Protein AF-A0A1R3VD85-F1 (afdb_monomer)

Structure (mmCIF, N/CA/C/O backbone):
data_AF-A0A1R3VD85-F1
#
_entry.id   AF-A0A1R3VD85-F1
#
loop_
_atom_site.group_PDB
_atom_site.id
_atom_site.type_symbol
_atom_site.label_atom_id
_atom_site.label_alt_id
_atom_site.label_comp_id
_atom_site.label_asym_id
_atom_site.label_entity_id
_atom_site.label_seq_id
_atom_site.pdbx_PDB_ins_code
_atom_site.Cartn_x
_atom_site.Cartn_y
_atom_site.Cartn_z
_atom_site.occupancy
_atom_site.B_iso_or_equiv
_atom_site.auth_seq_id
_atom_site.auth_comp_id
_atom_s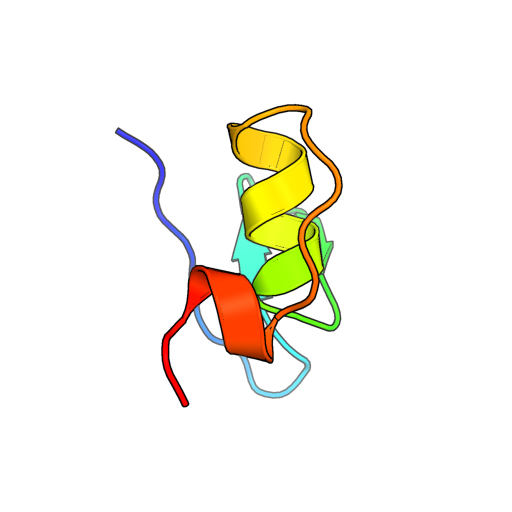ite.auth_asym_id
_atom_site.auth_atom_id
_atom_site.pdbx_PDB_model_num
ATOM 1 N N . MET A 1 1 ? -5.269 -7.958 10.615 1.00 75.31 1 MET A N 1
ATOM 2 C CA . MET A 1 1 ? -5.290 -8.334 9.185 1.00 75.31 1 MET A CA 1
ATOM 3 C C . MET A 1 1 ? -5.056 -7.073 8.372 1.00 75.31 1 MET A C 1
ATOM 5 O O . MET A 1 1 ? -5.666 -6.069 8.714 1.00 75.31 1 MET A O 1
ATOM 9 N N . HIS A 1 2 ? -4.160 -7.072 7.388 1.00 85.06 2 HIS A N 1
ATOM 10 C CA . HIS A 1 2 ? -4.009 -5.967 6.431 1.00 85.06 2 HIS A CA 1
ATOM 11 C C . HIS A 1 2 ? -4.115 -6.573 5.033 1.00 85.06 2 HIS A C 1
ATOM 13 O O . HIS A 1 2 ? -3.485 -7.599 4.778 1.00 85.06 2 HIS A O 1
ATOM 19 N N . ILE A 1 3 ? -4.949 -5.987 4.176 1.00 89.62 3 ILE A N 1
ATOM 20 C CA . ILE A 1 3 ? -5.199 -6.470 2.816 1.00 89.62 3 ILE A CA 1
ATOM 21 C C . ILE A 1 3 ? -4.591 -5.454 1.863 1.00 89.62 3 ILE A C 1
ATOM 23 O O . ILE A 1 3 ? -4.815 -4.253 2.006 1.00 89.62 3 ILE A O 1
ATOM 27 N N . VAL A 1 4 ? -3.792 -5.954 0.931 1.00 90.69 4 VAL A N 1
ATOM 28 C CA . VAL A 1 4 ? -3.139 -5.144 -0.090 1.00 90.69 4 VAL A CA 1
ATOM 29 C C . VAL A 1 4 ? -3.685 -5.604 -1.426 1.00 90.69 4 VAL A C 1
ATOM 31 O O . VAL A 1 4 ? -3.554 -6.778 -1.770 1.00 90.69 4 VAL A O 1
ATOM 34 N N . GLU A 1 5 ? -4.300 -4.693 -2.163 1.00 93.69 5 GLU A N 1
ATOM 35 C CA . GLU A 1 5 ? -4.777 -4.958 -3.515 1.00 93.69 5 GLU A CA 1
ATOM 36 C C . GLU A 1 5 ? -3.703 -4.542 -4.512 1.00 93.69 5 GLU A C 1
ATOM 38 O O . GLU A 1 5 ? -3.104 -3.472 -4.392 1.00 93.69 5 GLU A O 1
ATOM 43 N N . VAL A 1 6 ? -3.439 -5.402 -5.491 1.00 92.38 6 VAL A N 1
ATOM 44 C CA . VAL A 1 6 ? -2.534 -5.081 -6.594 1.00 92.38 6 VAL A CA 1
ATOM 45 C C . VAL A 1 6 ? -3.375 -4.499 -7.720 1.00 92.38 6 VAL A C 1
ATOM 47 O O . VAL A 1 6 ? -4.312 -5.143 -8.190 1.00 92.38 6 VAL A O 1
ATOM 50 N N . VAL A 1 7 ? -3.044 -3.282 -8.132 1.00 92.50 7 VAL A N 1
ATOM 51 C CA . VAL A 1 7 ? -3.678 -2.565 -9.241 1.00 92.50 7 VAL A CA 1
ATOM 52 C C . VAL A 1 7 ? -2.624 -2.236 -10.292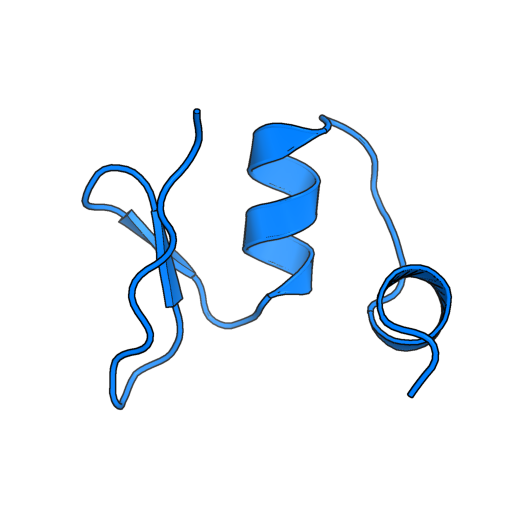 1.00 92.50 7 VAL A C 1
ATOM 54 O O . VAL A 1 7 ? -1.427 -2.313 -10.020 1.00 92.50 7 VAL A O 1
ATOM 57 N N . ASP A 1 8 ? -3.059 -1.846 -11.487 1.00 90.81 8 ASP A N 1
ATOM 58 C CA . ASP A 1 8 ? -2.147 -1.514 -12.593 1.00 90.81 8 ASP A CA 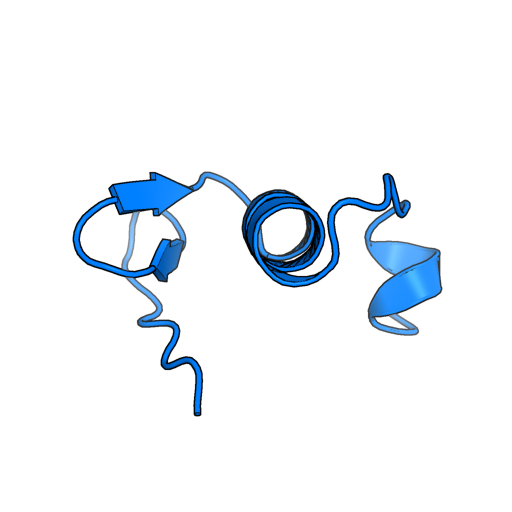1
ATOM 59 C C . ASP A 1 8 ? -1.142 -0.406 -12.208 1.00 90.81 8 ASP A C 1
ATOM 61 O O . ASP A 1 8 ? 0.039 -0.473 -12.533 1.00 90.81 8 ASP A O 1
ATOM 65 N N . ASP A 1 9 ? -1.596 0.557 -11.398 1.00 87.06 9 ASP A N 1
ATOM 66 C CA . ASP A 1 9 ? -0.810 1.708 -10.927 1.00 87.06 9 ASP A CA 1
ATOM 67 C C . ASP A 1 9 ? -0.066 1.460 -9.589 1.00 87.06 9 ASP A C 1
ATOM 69 O O . ASP A 1 9 ? 0.409 2.390 -8.933 1.00 87.06 9 ASP A O 1
ATOM 73 N N . GLY A 1 10 ? 0.027 0.203 -9.130 1.00 92.94 10 GLY A N 1
ATOM 74 C CA . GLY A 1 10 ? 0.776 -0.178 -7.927 1.00 92.94 10 GLY A CA 1
ATOM 75 C C . GLY A 1 10 ? -0.036 -0.965 -6.897 1.00 92.94 10 GLY A C 1
ATOM 76 O O . GLY A 1 10 ? -0.571 -2.032 -7.184 1.00 92.94 10 GLY A O 1
ATOM 77 N N . PHE A 1 11 ? -0.068 -0.483 -5.651 1.00 93.44 11 PHE A N 1
ATOM 78 C CA . PHE A 1 11 ? -0.614 -1.229 -4.511 1.00 93.44 11 PHE A CA 1
ATOM 79 C C . PHE A 1 11 ? -1.570 -0.381 -3.683 1.00 93.44 11 PHE A C 1
ATOM 81 O O . PHE A 1 11 ? -1.190 0.685 -3.208 1.00 93.44 11 PHE A O 1
ATOM 88 N N . VAL A 1 12 ? -2.783 -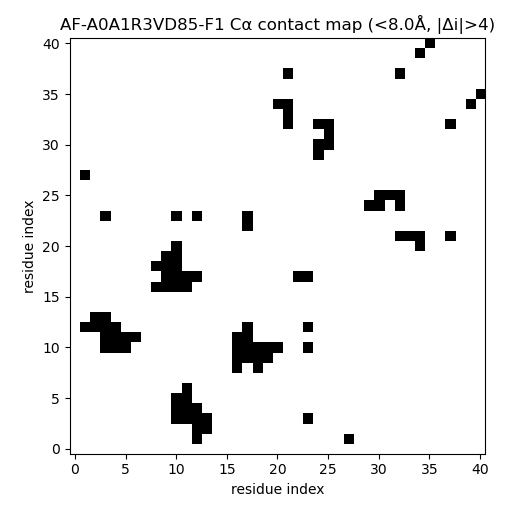0.864 -3.439 1.00 94.69 12 VAL A N 1
ATOM 89 C CA . VAL A 1 12 ? -3.768 -0.182 -2.597 1.00 94.69 12 VAL A CA 1
ATOM 90 C C . VAL A 1 12 ? -3.791 -0.814 -1.208 1.00 94.69 12 VAL A C 1
ATOM 92 O O . VAL A 1 12 ? -3.965 -2.021 -1.061 1.00 94.69 12 VAL A O 1
ATOM 95 N N . LEU A 1 13 ? -3.621 0.014 -0.179 1.00 93.44 13 LEU A N 1
ATOM 96 C CA . LEU A 1 13 ? -3.783 -0.347 1.231 1.00 93.44 13 LEU A CA 1
ATOM 97 C C . LEU A 1 13 ? -4.728 0.668 1.880 1.00 93.44 13 LEU A C 1
ATOM 99 O O . LEU A 1 13 ? -4.459 1.869 1.840 1.00 93.44 13 LEU A O 1
ATOM 103 N N . ASP A 1 14 ? -5.819 0.193 2.484 1.00 91.56 14 ASP A N 1
ATOM 104 C CA . ASP A 1 14 ? -6.834 1.026 3.152 1.00 91.56 14 ASP A CA 1
ATOM 105 C C . ASP A 1 14 ? -7.344 2.193 2.274 1.00 91.56 14 ASP A C 1
ATOM 107 O O . ASP A 1 14 ? -7.516 3.322 2.740 1.00 91.56 14 ASP A O 1
ATOM 111 N N . GLY A 1 15 ? -7.525 1.945 0.970 1.00 90.75 15 GLY A N 1
ATOM 112 C CA . GLY A 1 15 ? -7.970 2.952 -0.004 1.00 90.75 15 GLY A CA 1
ATOM 113 C C . GLY A 1 15 ? -6.900 3.963 -0.436 1.00 90.75 15 GLY A C 1
ATOM 114 O O . GLY A 1 15 ? -7.223 4.938 -1.112 1.00 90.75 15 GLY A O 1
ATOM 115 N N . LYS A 1 16 ? -5.630 3.763 -0.061 1.00 92.19 16 LYS A N 1
ATOM 116 C CA . LYS A 1 16 ? -4.495 4.587 -0.506 1.00 92.19 16 LYS A CA 1
ATOM 117 C C . LYS A 1 16 ? -3.603 3.814 -1.464 1.00 92.19 16 LYS A C 1
ATOM 119 O O . LYS A 1 16 ? -3.174 2.713 -1.130 1.00 92.19 16 LYS A O 1
ATOM 124 N N . THR A 1 17 ? -3.278 4.421 -2.601 1.00 93.56 17 THR A N 1
ATOM 125 C CA . THR A 1 17 ? -2.362 3.851 -3.597 1.00 93.56 17 THR A CA 1
ATOM 126 C C . THR A 1 17 ? -0.905 4.140 -3.238 1.00 93.56 17 THR A C 1
ATOM 128 O O . THR A 1 17 ? -0.542 5.248 -2.837 1.00 93.56 17 THR A O 1
ATOM 131 N N . TYR A 1 18 ? -0.059 3.131 -3.399 1.00 92.69 18 TYR A N 1
ATOM 132 C CA . TYR A 1 18 ? 1.369 3.132 -3.132 1.00 92.69 18 TYR A CA 1
ATOM 133 C C . TYR A 1 18 ? 2.109 2.610 -4.362 1.00 92.69 18 TYR A C 1
ATOM 135 O O . TYR A 1 18 ? 1.809 1.529 -4.859 1.00 92.69 18 TYR A O 1
ATOM 143 N N . GLY A 1 19 ? 3.151 3.323 -4.793 1.00 91.94 19 GLY A N 1
ATOM 144 C CA . GLY A 1 19 ? 3.959 2.921 -5.953 1.00 91.94 19 GLY A CA 1
ATOM 145 C C . GLY A 1 19 ? 4.892 1.725 -5.715 1.00 91.94 19 GLY A C 1
ATOM 146 O O . GLY A 1 19 ? 5.643 1.347 -6.605 1.00 91.94 19 GLY A O 1
ATOM 147 N N . SER A 1 20 ? 4.921 1.145 -4.508 1.00 90.12 20 SER A N 1
ATOM 148 C CA . SER A 1 20 ? 5.702 -0.068 -4.237 1.00 90.12 20 SER A CA 1
ATOM 149 C C . SER A 1 20 ? 5.207 -0.835 -3.012 1.00 90.12 20 SER A C 1
ATOM 151 O O . SER A 1 20 ? 4.753 -0.251 -2.024 1.00 90.12 20 SER A O 1
ATOM 153 N N . LEU A 1 21 ? 5.414 -2.152 -3.035 1.00 88.69 21 LEU A N 1
ATOM 154 C CA . LEU A 1 21 ? 5.199 -3.052 -1.900 1.00 88.69 21 LEU A CA 1
ATOM 155 C C . LEU A 1 21 ? 6.013 -2.653 -0.660 1.00 88.69 21 LEU A C 1
ATOM 157 O O . LEU A 1 21 ? 5.551 -2.823 0.464 1.00 88.69 21 LEU A O 1
ATOM 161 N N . SER A 1 22 ? 7.203 -2.072 -0.832 1.00 89.19 22 SER A N 1
ATOM 162 C CA . SER A 1 22 ? 8.012 -1.568 0.287 1.00 89.19 22 SER A CA 1
ATOM 163 C C . SER A 1 22 ? 7.385 -0.350 0.961 1.00 89.19 22 SER A C 1
ATOM 165 O O . SER A 1 22 ? 7.467 -0.219 2.182 1.00 89.19 22 SER A O 1
ATOM 167 N N . ALA A 1 23 ? 6.734 0.531 0.195 1.00 90.56 23 ALA A N 1
ATOM 168 C CA . ALA A 1 23 ? 6.008 1.668 0.752 1.00 90.56 23 ALA A CA 1
ATOM 169 C C . ALA A 1 23 ? 4.793 1.205 1.570 1.00 90.56 23 ALA A C 1
ATOM 171 O O . ALA A 1 23 ? 4.564 1.716 2.669 1.00 90.56 23 ALA A O 1
ATOM 172 N N . VAL A 1 24 ? 4.089 0.176 1.087 1.00 91.31 24 VAL A N 1
ATOM 173 C CA . VAL A 1 24 ? 3.042 -0.516 1.847 1.00 91.31 24 VAL A CA 1
ATOM 174 C C . VAL A 1 24 ? 3.635 -1.131 3.117 1.00 91.31 24 VAL A C 1
ATOM 176 O O . VAL A 1 24 ? 3.207 -0.785 4.211 1.00 91.31 24 VAL A O 1
ATOM 179 N N . ALA A 1 25 ? 4.682 -1.956 3.016 1.00 89.38 25 ALA A N 1
ATOM 180 C CA . ALA A 1 25 ? 5.316 -2.610 4.164 1.00 89.38 25 ALA A CA 1
ATOM 181 C C . ALA A 1 25 ? 5.767 -1.610 5.241 1.00 89.38 25 ALA A C 1
ATOM 183 O O . ALA A 1 25 ? 5.540 -1.834 6.431 1.00 89.38 25 ALA A O 1
ATOM 184 N N . ARG A 1 26 ? 6.330 -0.462 4.844 1.00 89.62 26 ARG A N 1
ATOM 185 C CA . ARG A 1 26 ? 6.673 0.637 5.758 1.00 89.62 26 ARG A CA 1
ATOM 186 C C . ARG A 1 26 ? 5.443 1.231 6.442 1.00 89.62 26 ARG A C 1
ATOM 188 O O . ARG A 1 26 ? 5.515 1.573 7.617 1.00 89.62 26 ARG A O 1
ATOM 195 N N . ARG A 1 27 ? 4.315 1.367 5.742 1.00 90.69 27 ARG A N 1
ATOM 196 C CA . ARG A 1 27 ? 3.065 1.880 6.321 1.00 90.69 27 ARG A CA 1
ATOM 197 C C . ARG A 1 27 ? 2.482 0.945 7.384 1.00 90.69 27 ARG A C 1
ATOM 199 O O . ARG A 1 27 ? 1.897 1.450 8.343 1.00 90.69 27 ARG A O 1
ATOM 206 N N . ILE A 1 28 ? 2.645 -0.367 7.203 1.00 88.88 28 ILE A N 1
ATOM 207 C CA . ILE A 1 28 ? 2.191 -1.410 8.136 1.00 88.88 28 ILE A CA 1
ATOM 208 C C . ILE A 1 28 ? 3.130 -1.512 9.341 1.00 88.88 28 ILE A C 1
ATOM 210 O O . ILE A 1 28 ? 2.689 -1.522 10.484 1.00 88.88 28 ILE A O 1
ATOM 214 N N . THR A 1 29 ? 4.434 -1.594 9.079 1.00 87.75 29 THR A N 1
ATOM 215 C CA . THR A 1 29 ? 5.444 -1.919 10.100 1.00 87.75 29 THR A CA 1
ATOM 216 C C . THR A 1 29 ? 6.053 -0.690 10.775 1.00 87.75 29 THR A C 1
ATOM 218 O O . THR A 1 29 ? 6.712 -0.825 11.800 1.00 87.75 29 THR A O 1
ATOM 221 N N . GLY A 1 30 ? 5.898 0.506 10.198 1.00 88.75 30 GLY A N 1
ATOM 222 C CA . GLY A 1 30 ? 6.564 1.737 10.643 1.00 88.75 30 GLY A CA 1
ATOM 223 C C . GLY A 1 30 ? 8.071 1.783 10.358 1.00 88.75 30 GLY A C 1
ATOM 224 O O . GLY A 1 30 ? 8.700 2.820 10.557 1.00 88.75 30 GLY A O 1
ATOM 225 N N . ALA A 1 31 ? 8.659 0.693 9.860 1.00 85.69 31 ALA A N 1
ATOM 226 C CA . ALA A 1 31 ? 10.090 0.564 9.630 1.00 85.69 31 ALA A CA 1
ATOM 227 C C . ALA A 1 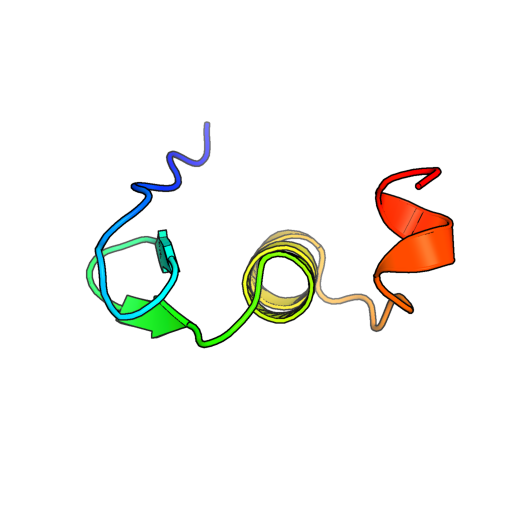31 ? 10.451 0.770 8.152 1.00 85.69 31 ALA A C 1
ATOM 229 O O . ALA A 1 31 ? 9.728 0.366 7.238 1.00 85.69 31 ALA A O 1
ATOM 230 N N . HIS A 1 32 ? 11.591 1.417 7.910 1.00 80.88 32 HIS A N 1
ATOM 231 C CA . HIS A 1 32 ? 12.111 1.616 6.563 1.00 80.88 32 HIS A CA 1
ATOM 232 C C . HIS A 1 32 ? 12.941 0.402 6.134 1.00 80.88 32 HIS A C 1
ATOM 234 O O . HIS A 1 32 ? 14.067 0.217 6.593 1.00 80.88 32 HIS A O 1
AT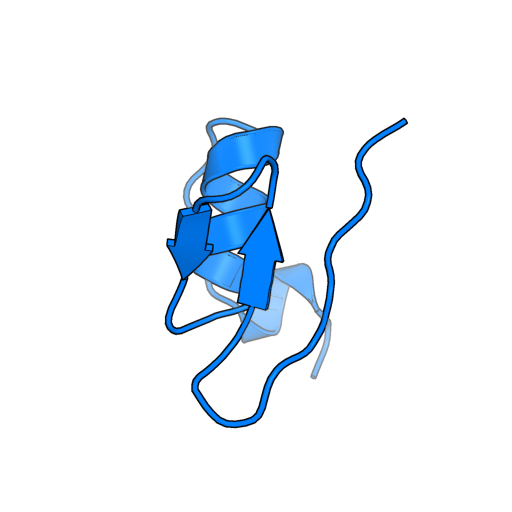OM 240 N N . TRP A 1 33 ? 12.397 -0.401 5.223 1.00 76.50 33 TRP A N 1
ATOM 241 C CA . TRP A 1 33 ? 13.089 -1.548 4.639 1.00 76.50 33 TRP A CA 1
ATOM 242 C C . TRP A 1 33 ? 13.416 -1.293 3.170 1.00 76.50 33 TRP A C 1
ATOM 244 O O . TRP A 1 33 ? 12.629 -0.691 2.441 1.00 76.50 33 TRP A O 1
ATOM 254 N N . SER A 1 34 ? 14.566 -1.792 2.715 1.00 73.38 34 SER A N 1
ATOM 255 C CA . SER A 1 34 ? 14.834 -1.907 1.278 1.00 73.38 34 SER A CA 1
ATOM 256 C C . SER A 1 34 ? 14.047 -3.098 0.740 1.00 73.38 34 SER A C 1
ATOM 258 O O . SER A 1 34 ? 14.136 -4.187 1.302 1.00 73.38 34 SER A O 1
ATOM 260 N N . GLY A 1 35 ? 13.277 -2.897 -0.333 1.00 75.38 35 GLY A N 1
ATOM 261 C CA . GLY A 1 35 ? 12.427 -3.936 -0.927 1.00 75.38 35 GLY A CA 1
ATOM 262 C C . GLY A 1 35 ? 13.105 -5.295 -1.105 1.00 75.38 35 GLY A C 1
ATOM 263 O O . GLY A 1 35 ? 12.569 -6.270 -0.586 1.00 75.38 35 GLY A O 1
ATOM 264 N N . PRO A 1 36 ? 14.312 -5.376 -1.695 1.00 76.25 36 PRO A N 1
ATOM 265 C CA . PRO A 1 36 ? 15.023 -6.648 -1.845 1.00 76.25 36 PRO A CA 1
ATOM 266 C C . PRO A 1 36 ? 15.287 -7.366 -0.513 1.00 76.25 36 PRO A C 1
ATOM 268 O O . PRO A 1 36 ? 15.130 -8.576 -0.417 1.00 76.25 36 PRO A O 1
ATOM 271 N N . ARG A 1 37 ? 15.612 -6.627 0.560 1.00 72.75 37 ARG A N 1
ATOM 272 C CA . ARG 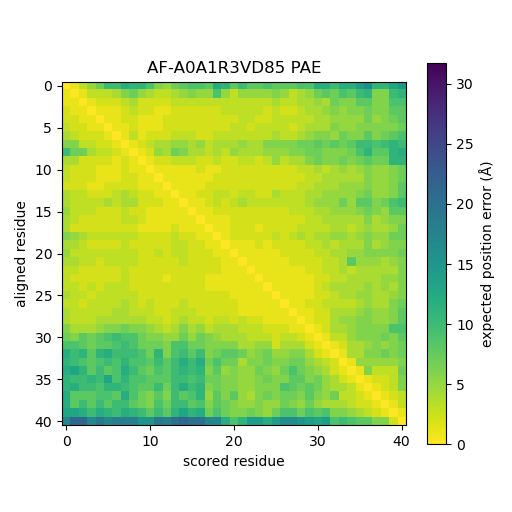A 1 37 ? 15.874 -7.217 1.886 1.00 72.75 37 ARG A CA 1
ATOM 273 C C . ARG A 1 37 ? 14.614 -7.715 2.589 1.00 72.75 37 ARG A C 1
ATOM 275 O O . ARG A 1 37 ? 14.710 -8.613 3.414 1.00 72.75 37 ARG A O 1
ATOM 282 N N . PHE A 1 38 ? 13.464 -7.109 2.307 1.00 71.12 38 PHE A N 1
ATOM 283 C CA . PHE A 1 38 ? 12.194 -7.480 2.934 1.00 71.12 38 PHE A CA 1
ATOM 284 C C . PHE A 1 38 ? 11.488 -8.614 2.185 1.00 71.12 38 PHE A C 1
ATOM 286 O O . PHE A 1 38 ? 10.902 -9.490 2.811 1.00 71.12 38 PHE A O 1
ATOM 293 N N . PHE A 1 39 ? 11.554 -8.600 0.852 1.00 75.44 39 PHE A N 1
ATOM 294 C CA . PHE A 1 39 ? 10.871 -9.571 -0.004 1.00 75.44 39 PHE A CA 1
ATOM 295 C C . PHE A 1 39 ? 11.768 -10.729 -0.460 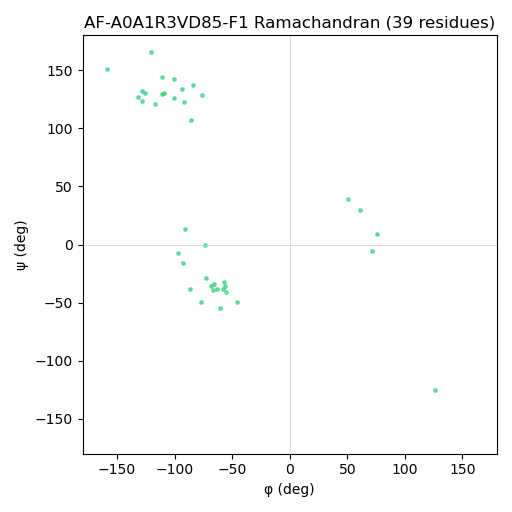1.00 75.4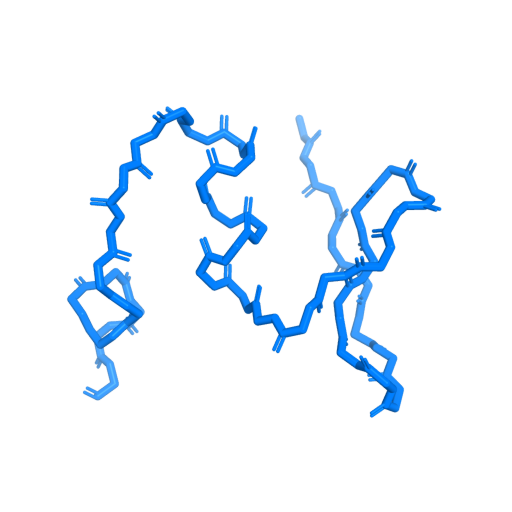4 39 PHE A C 1
ATOM 297 O O . PHE A 1 39 ? 11.253 -11.674 -1.045 1.00 75.44 39 PHE A O 1
ATOM 304 N N . GLY A 1 40 ? 13.077 -10.684 -0.178 1.00 68.75 40 GLY A N 1
ATOM 305 C CA . GLY A 1 40 ? 14.011 -11.765 -0.509 1.00 68.75 40 GLY A CA 1
ATOM 306 C C . GLY A 1 40 ? 14.115 -12.062 -2.008 1.00 68.75 40 GLY A C 1
ATOM 307 O O . GLY A 1 40 ? 14.342 -13.214 -2.368 1.00 68.75 40 GLY A O 1
ATOM 308 N N . LEU A 1 41 ? 13.895 -11.041 -2.847 1.00 60.59 41 LEU A N 1
ATOM 309 C CA . LEU A 1 41 ? 13.981 -11.110 -4.312 1.00 60.59 41 LEU A CA 1
ATOM 310 C C . LEU A 1 41 ? 15.432 -11.144 -4.797 1.00 60.59 41 LEU A C 1
ATOM 312 O O . LEU A 1 41 ? 16.257 -10.398 -4.216 1.00 60.59 41 LEU A O 1
#

Nearest PDB structures (foldseek):
  3lc1-assembly1_O  TM=6.478E-01  e=6.483E-01  Staphylococcus aureus subsp. aureus MRSA252

pLDDT: mean 86.0, std 8.36, range [60.59, 94.69]

Solvent-accessible surface area (backbone atoms only — not comparable to full-atom values): 2667 Å² total; per-residue (Å²): 139,86,69,74,45,81,49,99,83,32,34,33,45,93,92,40,82,28,85,36,71,40,58,49,48,24,71,77,68,73,46,94,60,57,50,53,80,73,70,71,107

Organism: NCBI:txid1631249

InterPro domains:
  IPR021322 Protein of unknown function DUF2924 [PF11149] (2-41)

Secondary structure (DSSP, 8-state):
---EEEETTEEEETTEEESSHHHHHHHHHSS---HHHHH--

Foldseek 3Di:
DWDWDQDPQGIDTPNDHDNYPQVVVCVVPVDRDDPCVVVVD

Sequence (41 aa):
MHIVEVVDDGFVLDGKTYGSLSAVARRITGAHWSGPRFFGL

Radius of gyration: 9.92 Å; Cα contacts (8 Å, |Δi|>4): 47; chains: 1; bounding box: 24×16×23 Å

Mean predicted aligned error: 4.46 Å